Protein AF-A0A3B9J8C2-F1 (afdb_monomer)

Foldseek 3Di:
DDPDPDPPDDPDDDLLALVVDDDPLVVVLVVLVVLLVQLPDPVDDNVVSVVSLVVSVVSVVVSCVPVVVVLVVCVVVVPQDADSNGDGSVRVNVVNVVSVVVSVVSSVVD

Secondary structure (DSSP, 8-state):
-----PPPPPP---TT-GGG---HHHHHHHHHHHHHHHTT-TTS-HHHHHHHHHHHHHHHHHIIIIIIHHHHHHHHTT--PPPTTS--HHHHHHHHHHHHHHHHHHHH--

Radius of gyration: 20.67 Å; Cα contacts (8 Å, |Δi|>4): 77; chains: 1; bounding box: 73×19×46 Å

pLDDT: mean 91.91, std 11.29, range [44.22, 98.44]

Solvent-accessible surface area (backbone atoms only — not comparable to full-atom values): 6428 Å² total; per-residue (Å²): 139,80,82,80,78,72,77,79,78,72,85,82,74,66,88,81,48,27,87,81,42,76,51,66,70,57,51,50,51,56,51,46,50,54,41,45,53,54,34,70,41,80,90,45,58,72,66,57,18,54,48,28,46,51,50,39,52,54,52,51,52,52,43,47,63,54,54,52,42,49,36,50,52,38,48,74,73,64,52,69,68,56,47,75,44,63,41,33,41,65,54,46,54,53,53,46,52,54,55,51,51,53,53,54,49,54,67,71,72,108

Structure (mmCIF, N/CA/C/O backbone):
data_AF-A0A3B9J8C2-F1
#
_entry.id   AF-A0A3B9J8C2-F1
#
loop_
_atom_site.group_PDB
_atom_site.id
_atom_site.type_symbol
_atom_site.label_atom_id
_atom_site.label_alt_id
_atom_site.label_comp_id
_atom_site.label_asym_id
_atom_site.label_entity_id
_atom_site.label_seq_id
_atom_site.pdbx_PDB_ins_code
_atom_site.Cartn_x
_atom_site.Cartn_y
_atom_site.Cartn_z
_atom_site.occupancy
_atom_site.B_iso_or_equiv
_atom_site.auth_seq_id
_atom_site.auth_comp_id
_atom_site.auth_asym_id
_atom_site.auth_atom_id
_atom_site.pdbx_PDB_model_num
ATOM 1 N N . MET A 1 1 ? -59.189 -5.615 -17.747 1.00 44.22 1 MET A N 1
ATOM 2 C CA . MET A 1 1 ? -58.385 -6.043 -16.587 1.00 44.22 1 MET A CA 1
ATOM 3 C C . MET A 1 1 ? -56.944 -5.733 -16.960 1.00 44.22 1 MET A C 1
ATOM 5 O O . MET A 1 1 ? -56.404 -6.418 -17.812 1.00 44.22 1 MET A O 1
ATOM 9 N N . VAL A 1 2 ? -56.416 -4.596 -16.502 1.00 48.34 2 VAL A N 1
ATOM 10 C CA . VAL A 1 2 ? -55.028 -4.184 -16.763 1.00 48.34 2 VAL A CA 1
ATOM 11 C C . VAL A 1 2 ? -54.290 -4.439 -15.461 1.00 48.34 2 VAL A C 1
ATOM 13 O O . VAL A 1 2 ? -54.637 -3.837 -14.447 1.00 48.34 2 VAL A O 1
ATOM 16 N N . GLU A 1 3 ? -53.359 -5.387 -15.463 1.00 56.16 3 GLU A N 1
ATOM 17 C CA . GLU A 1 3 ? -52.473 -5.606 -14.324 1.00 56.16 3 GLU A CA 1
ATOM 18 C C . GLU A 1 3 ? -51.563 -4.387 -14.189 1.00 56.16 3 GLU A C 1
ATOM 20 O O . GLU A 1 3 ? -50.708 -4.116 -15.033 1.00 56.16 3 GLU A O 1
ATOM 25 N N . THR A 1 4 ? -51.791 -3.609 -13.135 1.00 60.66 4 THR A N 1
ATOM 26 C CA . THR A 1 4 ? -50.877 -2.559 -12.702 1.00 60.66 4 THR A CA 1
ATOM 27 C C . THR A 1 4 ? -49.580 -3.226 -12.256 1.00 60.66 4 THR A C 1
ATOM 29 O O . THR A 1 4 ? -49.498 -3.764 -11.153 1.00 60.66 4 THR A O 1
ATOM 32 N N . ILE A 1 5 ? -48.566 -3.199 -13.118 1.00 64.75 5 ILE A N 1
ATOM 33 C CA . ILE A 1 5 ? -47.198 -3.579 -12.768 1.00 64.75 5 ILE A CA 1
ATOM 34 C C . ILE A 1 5 ? -46.693 -2.521 -11.780 1.00 64.75 5 ILE A C 1
ATOM 36 O O . ILE A 1 5 ? -46.407 -1.385 -12.162 1.00 64.75 5 ILE A O 1
ATOM 40 N N . MET A 1 6 ? -46.646 -2.862 -10.492 1.00 64.56 6 MET A N 1
ATOM 41 C CA . MET A 1 6 ? -45.953 -2.042 -9.498 1.00 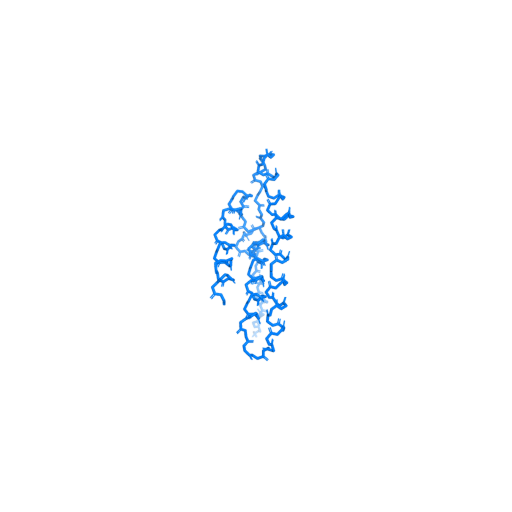64.56 6 MET A CA 1
ATOM 42 C C . MET A 1 6 ? -44.460 -2.048 -9.861 1.00 64.56 6 MET A C 1
ATOM 44 O O . MET A 1 6 ? -43.928 -3.126 -10.131 1.00 64.56 6 MET A O 1
ATOM 48 N N . PRO A 1 7 ? -43.770 -0.894 -9.902 1.00 65.12 7 PRO A N 1
ATOM 49 C CA . PRO A 1 7 ? -42.336 -0.893 -10.155 1.00 65.12 7 PRO A CA 1
ATOM 50 C C . PRO A 1 7 ? -41.654 -1.702 -9.051 1.00 65.12 7 PRO A C 1
ATOM 52 O O . PRO A 1 7 ? -41.922 -1.469 -7.870 1.00 65.12 7 PRO A O 1
ATOM 55 N N . GLU A 1 8 ? -40.803 -2.658 -9.431 1.00 66.62 8 GLU A N 1
ATOM 56 C CA . GLU A 1 8 ? -39.999 -3.409 -8.468 1.00 66.62 8 GLU A CA 1
ATOM 57 C C . GLU A 1 8 ? -39.296 -2.428 -7.523 1.00 66.62 8 GLU A C 1
ATOM 59 O O . GLU A 1 8 ? -38.651 -1.463 -7.954 1.00 66.62 8 GLU A O 1
ATOM 64 N N . SER A 1 9 ? -39.461 -2.640 -6.215 1.00 65.25 9 SER A N 1
ATOM 65 C CA . SER A 1 9 ? -38.770 -1.851 -5.203 1.00 65.25 9 SER A CA 1
ATOM 66 C C . SER A 1 9 ? -37.271 -2.022 -5.413 1.00 65.25 9 SER A C 1
ATOM 68 O O . SER A 1 9 ? -36.763 -3.141 -5.315 1.00 65.25 9 SER A O 1
ATOM 70 N N . LYS A 1 10 ? -36.560 -0.925 -5.704 1.00 68.38 10 LYS A N 1
ATOM 71 C CA . LYS A 1 10 ? -35.096 -0.944 -5.802 1.00 68.38 10 LYS A CA 1
ATOM 72 C C . LYS A 1 10 ? -34.526 -1.621 -4.550 1.00 68.38 10 LYS A C 1
ATOM 74 O O . LYS A 1 10 ? -35.005 -1.304 -3.459 1.00 68.38 10 LYS A O 1
ATOM 79 N N . PRO A 1 11 ? -33.528 -2.511 -4.682 1.00 69.25 11 PRO A N 1
ATOM 80 C CA . PRO A 1 11 ? -32.895 -3.112 -3.520 1.00 69.25 11 PRO A CA 1
ATOM 81 C C . PRO A 1 11 ? -32.425 -1.999 -2.581 1.00 69.25 11 PRO A C 1
ATOM 83 O O . PRO A 1 11 ? -31.684 -1.096 -2.977 1.00 69.25 11 PRO A O 1
ATOM 86 N N . THR A 1 12 ? -32.923 -2.030 -1.349 1.00 81.25 12 THR A N 1
ATOM 87 C CA . THR A 1 12 ? -32.486 -1.134 -0.284 1.00 81.25 12 THR A CA 1
ATOM 88 C C . THR A 1 12 ? -31.178 -1.687 0.257 1.00 81.25 12 THR A C 1
ATOM 90 O O . THR A 1 12 ? -31.180 -2.659 1.010 1.00 81.25 12 THR A O 1
ATOM 93 N N . PHE A 1 13 ? -30.062 -1.110 -0.179 1.00 82.44 13 PHE A N 1
ATOM 94 C CA . PHE A 1 13 ? -28.753 -1.426 0.379 1.00 82.44 13 PHE A CA 1
ATOM 95 C C . PHE A 1 13 ? -28.615 -0.770 1.753 1.00 82.44 13 PHE A C 1
ATOM 97 O O . PHE A 1 13 ? -28.895 0.423 1.896 1.00 82.44 13 PHE A O 1
ATOM 104 N N . ASP A 1 14 ? -28.175 -1.539 2.746 1.00 89.06 14 ASP A N 1
ATOM 105 C CA . ASP A 1 14 ? -27.716 -0.976 4.011 1.00 89.06 14 ASP A CA 1
ATOM 106 C C . ASP A 1 14 ? -26.326 -0.377 3.792 1.00 89.06 14 ASP A C 1
ATOM 108 O O . ASP A 1 14 ? -25.342 -1.103 3.666 1.00 89.06 14 ASP A O 1
ATOM 112 N N . LEU A 1 15 ? -26.246 0.953 3.716 1.00 89.38 15 LEU A N 1
ATOM 113 C CA . LEU A 1 15 ? -24.981 1.664 3.512 1.00 89.38 15 LEU A CA 1
ATO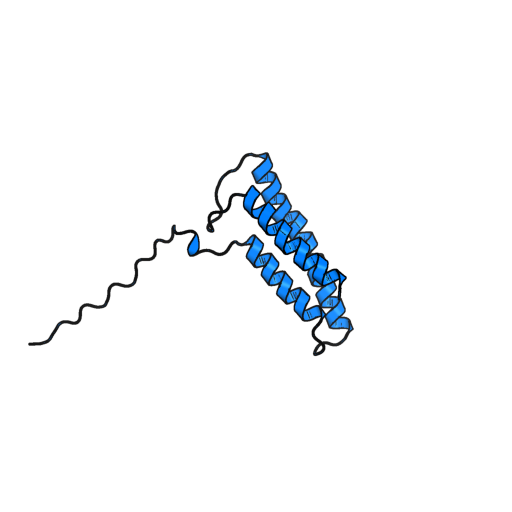M 114 C C . LEU A 1 15 ? -24.012 1.511 4.694 1.00 89.38 15 LEU A C 1
ATOM 116 O O . LEU A 1 15 ? -22.871 1.936 4.584 1.00 89.38 15 LEU A O 1
ATOM 120 N N . GLN A 1 16 ? -24.441 0.906 5.802 1.00 89.44 16 GLN A N 1
ATOM 121 C CA . GLN A 1 16 ? -23.572 0.600 6.932 1.00 89.44 16 GLN A CA 1
ATOM 122 C C . GLN A 1 16 ? -22.916 -0.782 6.819 1.00 89.44 16 GLN A C 1
ATOM 124 O O . GLN A 1 16 ? -22.084 -1.102 7.665 1.00 89.44 16 GLN A O 1
ATOM 129 N N . ASP A 1 17 ? -23.260 -1.599 5.812 1.00 92.56 17 ASP A N 1
ATOM 130 C CA . ASP A 1 17 ? -22.628 -2.904 5.601 1.00 92.56 17 ASP A CA 1
ATOM 131 C C . ASP A 1 17 ? -21.164 -2.718 5.157 1.00 92.56 17 ASP A C 1
ATOM 133 O O . ASP A 1 17 ? -20.916 -2.254 4.034 1.00 92.56 17 ASP A O 1
ATOM 137 N N . PRO A 1 18 ? -20.173 -3.127 5.978 1.00 92.94 18 PRO A N 1
ATOM 138 C CA . PRO A 1 18 ? -18.764 -2.957 5.640 1.00 92.94 18 PRO A CA 1
ATOM 139 C C . PRO A 1 18 ? -18.351 -3.673 4.349 1.00 92.94 18 PRO A C 1
ATOM 141 O O . PRO A 1 18 ? -17.394 -3.274 3.690 1.00 92.94 18 PRO A O 1
ATOM 144 N N . LYS A 1 19 ? -19.100 -4.704 3.929 1.00 92.25 19 LYS A N 1
ATOM 145 C CA . LYS A 1 19 ? -18.839 -5.458 2.692 1.00 92.25 19 LYS A CA 1
ATOM 146 C C . LYS A 1 19 ? -19.047 -4.636 1.423 1.00 92.25 19 LYS A C 1
ATOM 148 O O . LYS A 1 19 ? -18.612 -5.061 0.354 1.00 92.25 19 LYS A O 1
ATOM 153 N N . LEU A 1 20 ? -19.722 -3.490 1.519 1.00 94.12 20 LEU A N 1
ATOM 154 C CA . LEU A 1 20 ? -19.904 -2.572 0.397 1.00 94.12 20 LEU A CA 1
ATOM 155 C C . LEU A 1 20 ? -18.658 -1.721 0.125 1.00 94.12 20 LEU A C 1
ATOM 157 O O . LEU A 1 20 ? -18.587 -1.067 -0.918 1.00 94.12 20 LEU A O 1
ATOM 161 N N . TYR A 1 21 ? -17.680 -1.727 1.033 1.00 95.00 21 TYR A N 1
ATOM 162 C CA . TYR A 1 21 ? -16.515 -0.859 0.972 1.00 95.00 21 TYR A CA 1
ATOM 163 C C . TYR A 1 21 ? -15.225 -1.645 0.769 1.00 95.00 21 TYR A C 1
ATOM 165 O O . TYR A 1 21 ? -15.034 -2.752 1.267 1.00 95.00 21 TYR A O 1
ATOM 173 N N . LEU A 1 22 ? -14.306 -1.028 0.030 1.00 95.44 22 LEU A N 1
ATOM 174 C CA . LEU A 1 22 ? -12.929 -1.486 -0.072 1.00 95.44 22 LEU A CA 1
ATOM 175 C C . LEU A 1 22 ? -12.068 -0.686 0.897 1.00 95.44 22 LEU A C 1
ATOM 177 O O . LEU A 1 22 ? -12.229 0.533 1.015 1.00 95.44 22 LEU A O 1
ATOM 181 N N . ASN A 1 23 ? -11.106 -1.356 1.531 1.00 96.81 23 ASN A N 1
ATOM 182 C CA . ASN A 1 23 ? -10.118 -0.662 2.337 1.00 96.81 23 ASN A CA 1
ATOM 183 C C . ASN A 1 23 ? -9.302 0.295 1.459 1.00 96.81 23 ASN A C 1
ATOM 185 O O . ASN A 1 23 ? -8.689 -0.114 0.468 1.00 96.81 23 ASN A O 1
ATOM 189 N N . ARG A 1 24 ? -9.254 1.568 1.851 1.00 96.38 24 ARG A N 1
ATOM 190 C CA . ARG A 1 24 ? -8.528 2.606 1.115 1.00 96.38 24 ARG A CA 1
ATOM 191 C C . ARG A 1 24 ? -7.035 2.303 1.003 1.00 96.38 24 ARG A C 1
ATOM 193 O O . ARG A 1 24 ? -6.462 2.458 -0.073 1.00 96.38 24 ARG A O 1
ATOM 200 N N . GLU A 1 25 ? -6.408 1.892 2.099 1.00 97.00 25 GLU A N 1
ATOM 201 C CA . GLU A 1 25 ? -4.960 1.688 2.155 1.00 97.00 25 GLU A CA 1
ATOM 202 C C . GLU A 1 25 ? -4.545 0.438 1.375 1.00 97.00 25 GLU A C 1
ATOM 204 O O . GLU A 1 25 ? -3.569 0.476 0.627 1.00 97.00 25 GLU A O 1
ATOM 209 N N . LEU A 1 26 ? -5.331 -0.642 1.447 1.00 97.94 26 LEU A N 1
ATOM 210 C CA . LEU A 1 26 ? -5.106 -1.821 0.601 1.00 97.94 26 LEU A CA 1
ATOM 211 C C . LEU A 1 26 ? -5.350 -1.504 -0.882 1.00 97.94 26 LEU A C 1
ATOM 213 O O . LEU A 1 26 ? -4.591 -1.950 -1.737 1.00 97.94 26 LEU A O 1
ATOM 217 N N . GLY A 1 27 ? -6.353 -0.677 -1.193 1.00 97.88 27 GLY A N 1
ATOM 218 C CA . GLY A 1 27 ? -6.593 -0.194 -2.554 1.00 97.88 27 GLY A CA 1
ATOM 219 C C . GLY A 1 27 ? -5.417 0.608 -3.123 1.00 97.88 27 GLY A C 1
ATOM 220 O O . GLY A 1 27 ? -5.089 0.459 -4.299 1.00 97.88 27 GLY A O 1
ATOM 221 N N . LEU A 1 28 ? -4.736 1.409 -2.295 1.00 97.94 28 LEU A N 1
ATOM 222 C CA . LEU A 1 28 ? -3.509 2.105 -2.696 1.00 97.94 28 LEU A CA 1
ATOM 223 C C . LEU A 1 28 ? -2.363 1.130 -2.991 1.00 97.94 28 LEU A C 1
ATOM 225 O O . LEU A 1 28 ? -1.645 1.328 -3.967 1.00 97.94 28 LEU A O 1
ATOM 229 N N . LEU A 1 29 ? -2.211 0.055 -2.213 1.00 98.38 29 LEU A N 1
ATOM 230 C CA . LEU A 1 29 ? -1.213 -0.980 -2.510 1.00 98.38 29 LEU A CA 1
ATOM 231 C C . LEU A 1 29 ? -1.518 -1.719 -3.820 1.00 98.38 29 LEU A C 1
ATOM 233 O O . LEU A 1 29 ? -0.608 -1.973 -4.604 1.00 98.38 29 LEU A O 1
ATOM 237 N N . GLU A 1 30 ? -2.785 -2.004 -4.115 1.00 98.12 30 GLU A N 1
ATOM 238 C CA . GLU A 1 30 ? -3.168 -2.607 -5.399 1.00 98.12 30 GLU A CA 1
ATOM 239 C C . GLU A 1 30 ? -2.989 -1.647 -6.583 1.00 98.12 30 GLU A C 1
ATOM 241 O O . GLU A 1 30 ? -2.651 -2.071 -7.688 1.00 98.12 30 GLU A O 1
ATOM 246 N N . P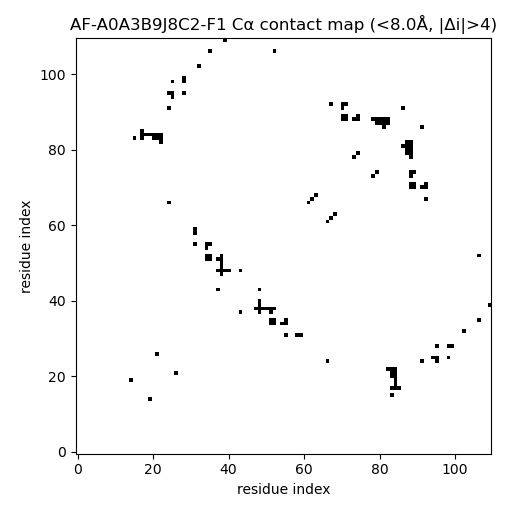HE A 1 31 ? -3.130 -0.338 -6.368 1.00 98.06 31 PHE A N 1
ATOM 247 C CA . PHE A 1 31 ? -2.693 0.647 -7.356 1.00 98.06 31 PHE A CA 1
ATOM 248 C C . PHE A 1 31 ? -1.174 0.571 -7.578 1.00 98.06 31 PHE A C 1
ATOM 250 O O . PHE A 1 31 ? -0.727 0.508 -8.723 1.00 98.06 31 PHE A O 1
ATOM 257 N N . GLN A 1 32 ? -0.384 0.499 -6.504 1.00 98.25 32 GLN A N 1
ATOM 258 C CA . GLN A 1 32 ? 1.071 0.360 -6.599 1.00 98.25 32 GLN A CA 1
ATOM 259 C C . GLN A 1 32 ? 1.503 -0.936 -7.294 1.00 98.25 32 GLN A C 1
ATOM 261 O O . GLN A 1 32 ? 2.493 -0.914 -8.022 1.00 98.25 32 GLN A O 1
ATOM 266 N N . ARG A 1 33 ? 0.744 -2.031 -7.153 1.00 98.00 33 ARG A N 1
ATOM 267 C CA . ARG A 1 33 ? 0.952 -3.262 -7.931 1.00 98.00 33 ARG A CA 1
ATOM 268 C C . ARG A 1 33 ? 0.930 -2.988 -9.430 1.00 98.00 33 ARG A C 1
ATOM 270 O O . ARG A 1 33 ? 1.854 -3.374 -10.129 1.00 98.00 33 ARG A O 1
ATOM 277 N N . ARG A 1 34 ? -0.070 -2.244 -9.907 1.00 98.06 34 ARG A N 1
ATOM 278 C CA . ARG A 1 34 ? -0.180 -1.896 -11.331 1.00 98.06 34 ARG A CA 1
ATOM 279 C C . ARG A 1 34 ? 0.975 -1.017 -11.797 1.00 98.06 34 ARG A C 1
ATOM 281 O O . ARG A 1 34 ? 1.484 -1.225 -12.885 1.00 98.06 34 ARG A O 1
ATOM 288 N N . VAL A 1 35 ? 1.415 -0.061 -10.974 1.00 97.94 35 VAL A N 1
ATOM 289 C CA . VAL A 1 35 ? 2.600 0.762 -11.285 1.00 97.94 35 VAL A CA 1
ATOM 290 C C . VAL A 1 35 ? 3.855 -0.107 -11.405 1.00 97.94 35 VAL A C 1
ATOM 292 O O . VAL A 1 35 ? 4.672 0.119 -12.295 1.00 97.94 35 VAL A O 1
ATOM 295 N N . LEU A 1 36 ? 4.003 -1.107 -10.531 1.00 97.69 36 LEU A N 1
ATOM 296 C CA . LEU A 1 36 ? 5.109 -2.056 -10.592 1.00 97.69 36 LEU A CA 1
ATOM 297 C C . LEU A 1 36 ? 5.026 -2.944 -11.843 1.00 97.69 36 LEU A C 1
ATOM 299 O O . LEU A 1 36 ? 6.049 -3.162 -12.487 1.00 97.69 36 LEU A O 1
ATOM 303 N N . ASP A 1 37 ? 3.834 -3.393 -12.237 1.00 97.44 37 ASP A N 1
ATOM 304 C CA . ASP A 1 37 ? 3.633 -4.204 -13.447 1.00 97.44 37 ASP A CA 1
ATOM 305 C C . ASP A 1 37 ? 4.087 -3.462 -14.723 1.00 97.44 37 ASP A C 1
ATOM 307 O O . ASP A 1 37 ? 4.686 -4.062 -15.617 1.00 97.44 37 ASP A O 1
ATOM 311 N N . GLU A 1 38 ? 3.912 -2.137 -14.795 1.00 97.75 38 GLU A N 1
ATOM 312 C CA . GLU A 1 38 ? 4.423 -1.331 -15.919 1.00 97.75 38 GLU A CA 1
ATOM 313 C C . GLU A 1 38 ? 5.963 -1.318 -15.996 1.00 97.75 38 GLU A C 1
ATOM 315 O O . GLU A 1 38 ? 6.539 -1.101 -17.064 1.00 97.75 38 GLU A O 1
ATOM 320 N N . SER A 1 39 ? 6.667 -1.595 -14.893 1.00 96.88 39 SER A N 1
ATOM 321 C CA . SER A 1 39 ? 8.135 -1.658 -14.887 1.00 96.88 39 SER A CA 1
ATOM 322 C C . SER A 1 39 ? 8.705 -2.923 -15.543 1.00 96.88 39 SER A C 1
ATOM 324 O O . SER A 1 39 ? 9.879 -2.938 -15.914 1.00 96.88 39 SER A O 1
ATOM 326 N N . VAL A 1 40 ? 7.893 -3.961 -15.768 1.00 95.44 40 VAL A N 1
ATOM 327 C CA . VAL A 1 40 ? 8.322 -5.203 -16.445 1.00 95.44 40 VAL A CA 1
ATOM 328 C C . VAL A 1 40 ? 7.790 -5.345 -17.863 1.00 95.44 40 VAL A C 1
ATOM 330 O O . VAL A 1 40 ? 8.217 -6.234 -18.602 1.00 95.44 40 VAL A O 1
ATOM 333 N N . ASP A 1 41 ? 6.884 -4.467 -18.278 1.00 96.81 41 ASP A N 1
ATOM 334 C CA . ASP A 1 41 ? 6.248 -4.565 -19.581 1.00 96.81 41 ASP A CA 1
ATOM 335 C C . ASP A 1 41 ? 7.216 -4.214 -20.722 1.00 96.81 41 ASP A C 1
ATOM 337 O O . ASP A 1 41 ? 7.667 -3.078 -20.888 1.00 96.81 41 ASP A O 1
ATOM 341 N N . LEU A 1 42 ? 7.516 -5.215 -21.555 1.00 96.62 42 LEU A N 1
ATOM 342 C CA . LEU A 1 42 ? 8.448 -5.110 -22.679 1.00 96.62 42 LEU A CA 1
ATOM 343 C C . LEU A 1 42 ? 7.960 -4.195 -23.813 1.00 96.62 42 LEU A C 1
ATOM 345 O O . LEU A 1 42 ? 8.746 -3.876 -24.705 1.00 96.62 42 LEU A O 1
ATOM 349 N N . ARG A 1 43 ? 6.694 -3.754 -23.792 1.00 97.62 43 ARG A N 1
ATOM 350 C CA . ARG A 1 43 ? 6.186 -2.710 -24.697 1.00 97.62 43 ARG A CA 1
ATOM 351 C C . ARG A 1 43 ? 6.844 -1.355 -24.419 1.00 97.62 43 ARG A C 1
ATOM 353 O O . ARG A 1 43 ? 6.903 -0.520 -25.322 1.00 97.62 43 ARG A O 1
ATOM 360 N N . TRP A 1 44 ? 7.367 -1.146 -23.208 1.00 97.62 44 TRP A N 1
ATOM 361 C CA . TRP A 1 44 ? 8.053 0.080 -22.822 1.00 97.62 44 TRP A CA 1
ATOM 362 C C . TRP A 1 44 ? 9.567 0.019 -23.074 1.00 97.62 44 TRP A C 1
ATOM 364 O O . TRP A 1 44 ? 10.231 -0.976 -22.746 1.00 97.62 44 TRP A O 1
ATOM 374 N N . PRO A 1 45 ? 10.172 1.114 -23.581 1.00 98.12 45 PRO A N 1
ATOM 375 C CA . PRO A 1 45 ? 11.622 1.260 -23.607 1.00 98.12 45 PRO A CA 1
ATOM 376 C C . PRO A 1 45 ? 12.232 1.058 -22.216 1.00 98.12 45 PRO A C 1
ATOM 378 O O . PRO A 1 45 ? 11.617 1.378 -21.200 1.00 98.12 45 PRO A O 1
ATOM 381 N N . LEU A 1 46 ? 13.474 0.567 -22.165 1.00 97.38 46 LEU A N 1
ATOM 382 C CA . LEU A 1 46 ? 14.145 0.225 -20.904 1.00 97.38 46 LEU A CA 1
ATOM 383 C C . LEU A 1 46 ? 14.133 1.374 -19.881 1.00 97.38 46 LEU A C 1
ATOM 385 O O . LEU A 1 46 ? 13.911 1.139 -18.699 1.00 97.38 46 LEU A O 1
ATOM 389 N N . LEU A 1 47 ? 14.330 2.617 -20.326 1.00 98.06 47 LEU A N 1
ATOM 390 C CA . LEU A 1 47 ? 14.361 3.761 -19.417 1.00 98.06 47 LEU A CA 1
ATOM 391 C C . LEU A 1 47 ? 12.984 4.091 -18.815 1.00 98.06 47 LEU A C 1
ATOM 393 O O . LEU A 1 47 ? 12.916 4.485 -17.654 1.00 98.06 47 LEU A O 1
ATOM 397 N N . GLU A 1 48 ? 11.892 3.885 -19.557 1.00 98.25 48 GLU A N 1
ATOM 398 C CA . GLU A 1 48 ? 10.535 4.083 -19.024 1.00 98.25 48 GLU A CA 1
ATOM 399 C C . GLU A 1 48 ? 10.206 3.031 -17.959 1.00 98.25 48 GLU A C 1
ATOM 401 O O . GLU A 1 48 ? 9.633 3.355 -16.923 1.00 98.25 48 GLU A O 1
ATOM 406 N N . ARG A 1 49 ? 10.675 1.793 -18.141 1.00 97.94 49 ARG A N 1
ATOM 407 C CA . ARG A 1 49 ? 10.570 0.740 -17.121 1.00 97.94 49 ARG A CA 1
ATOM 408 C C . ARG A 1 49 ? 11.304 1.097 -15.826 1.00 97.94 49 ARG A C 1
ATOM 410 O O . ARG A 1 49 ? 10.733 0.999 -14.742 1.00 97.94 49 ARG A O 1
AT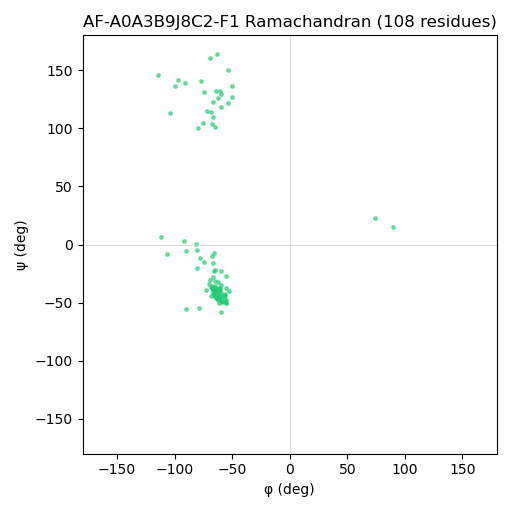OM 417 N N . VAL A 1 50 ? 12.536 1.604 -15.936 1.00 97.25 50 VAL A N 1
ATOM 418 C CA . VAL A 1 50 ? 13.305 2.107 -14.779 1.00 97.25 50 VAL A CA 1
ATOM 419 C C . VAL A 1 50 ? 12.589 3.281 -14.104 1.00 97.25 50 VAL A C 1
ATOM 421 O O . VAL A 1 50 ? 12.573 3.387 -12.877 1.00 97.25 50 VAL A O 1
ATOM 424 N N . LYS A 1 51 ? 11.955 4.158 -14.886 1.00 98.19 51 LYS A N 1
ATOM 425 C CA . LYS A 1 51 ? 11.163 5.269 -14.357 1.00 98.19 51 LYS A CA 1
ATOM 426 C C . LYS A 1 51 ? 9.939 4.777 -13.582 1.00 98.19 51 LYS A C 1
ATOM 428 O O . LYS A 1 51 ? 9.706 5.285 -12.490 1.00 98.19 51 LYS A O 1
ATOM 433 N N . PHE A 1 52 ? 9.205 3.780 -14.080 1.00 98.19 52 PHE A N 1
ATOM 434 C CA . PHE A 1 52 ? 8.106 3.157 -13.333 1.00 98.19 52 PHE A CA 1
ATOM 435 C C . PHE A 1 52 ? 8.577 2.545 -12.013 1.00 98.19 52 PHE A C 1
ATOM 437 O O . PHE A 1 52 ? 7.941 2.773 -10.987 1.00 98.19 52 PHE A O 1
ATOM 444 N N . LEU A 1 53 ? 9.729 1.866 -12.005 1.00 97.00 53 LEU A N 1
ATOM 445 C CA . LEU A 1 53 ? 10.317 1.334 -10.772 1.00 97.00 53 LEU A CA 1
ATOM 446 C C . LEU A 1 53 ? 10.661 2.449 -9.763 1.00 97.00 53 LEU A C 1
ATOM 448 O O . LEU A 1 53 ? 10.383 2.319 -8.571 1.00 97.00 53 LEU A O 1
ATOM 452 N N . SER A 1 54 ? 11.199 3.577 -10.237 1.00 97.88 54 SER A N 1
ATOM 453 C CA . SER A 1 54 ? 11.487 4.754 -9.401 1.00 97.88 54 SER A CA 1
ATOM 454 C C . SER A 1 54 ? 10.218 5.409 -8.833 1.00 97.88 54 SER A C 1
ATOM 456 O O . SER A 1 54 ? 10.166 5.760 -7.650 1.00 97.88 54 SER A O 1
ATOM 458 N N . ILE A 1 55 ? 9.166 5.526 -9.653 1.00 98.31 55 ILE A N 1
ATOM 459 C CA . ILE A 1 55 ? 7.848 6.022 -9.227 1.00 98.31 55 ILE A CA 1
ATOM 460 C C . ILE A 1 55 ? 7.257 5.092 -8.165 1.00 98.31 55 ILE A C 1
ATOM 462 O O . ILE A 1 55 ? 6.788 5.565 -7.132 1.00 98.31 55 ILE A O 1
ATOM 466 N N . PHE A 1 56 ? 7.311 3.776 -8.386 1.00 98.25 56 PHE A N 1
ATOM 467 C CA . PHE A 1 56 ? 6.865 2.790 -7.408 1.00 98.25 56 PHE A CA 1
ATOM 468 C C . PHE A 1 56 ? 7.575 2.980 -6.062 1.00 98.25 56 PHE A C 1
ATOM 470 O O . PHE A 1 56 ? 6.894 3.104 -5.045 1.00 98.25 56 PHE A O 1
ATOM 477 N N . GLY A 1 57 ? 8.911 3.071 -6.056 1.00 97.75 57 GLY A N 1
ATOM 478 C CA . GLY A 1 57 ? 9.696 3.278 -4.835 1.00 97.75 57 GLY A CA 1
ATOM 479 C C . GLY A 1 57 ? 9.318 4.562 -4.094 1.00 97.75 57 GLY A C 1
ATOM 480 O O . GLY A 1 57 ? 8.993 4.518 -2.910 1.00 97.75 57 GLY A O 1
ATOM 481 N N . SER A 1 58 ? 9.255 5.686 -4.813 1.00 98.25 58 SER A N 1
ATOM 482 C CA . SER A 1 58 ? 8.917 6.993 -4.227 1.00 98.25 58 SER A CA 1
ATOM 483 C C . SER A 1 58 ? 7.506 7.013 -3.624 1.00 98.25 58 SER A C 1
ATOM 485 O O . SER A 1 58 ? 7.298 7.514 -2.520 1.00 98.25 58 SER A O 1
ATOM 487 N N . ASN A 1 59 ? 6.533 6.415 -4.315 1.00 98.12 59 ASN A N 1
ATOM 488 C CA . ASN A 1 59 ? 5.163 6.305 -3.818 1.00 98.12 59 ASN A CA 1
ATOM 489 C C . ASN A 1 59 ? 5.067 5.385 -2.590 1.00 98.12 59 ASN A C 1
ATOM 491 O O . ASN A 1 59 ? 4.284 5.662 -1.681 1.00 98.12 59 ASN A O 1
ATOM 495 N N . MET A 1 60 ? 5.834 4.289 -2.552 1.00 98.19 60 MET A N 1
ATOM 496 C CA . MET A 1 60 ? 5.877 3.398 -1.388 1.00 98.19 60 MET A CA 1
ATOM 497 C C . MET A 1 60 ? 6.459 4.117 -0.165 1.00 98.19 60 MET A C 1
ATOM 499 O O . MET A 1 60 ? 5.895 3.996 0.924 1.00 98.19 60 MET A O 1
ATOM 503 N N . ASP A 1 61 ? 7.517 4.912 -0.336 1.00 98.31 61 ASP A N 1
ATOM 504 C CA . ASP A 1 61 ? 8.090 5.724 0.744 1.00 98.31 61 ASP A CA 1
ATOM 505 C C . ASP A 1 61 ? 7.064 6.721 1.302 1.00 98.31 61 ASP A C 1
ATOM 507 O O . ASP A 1 61 ? 6.845 6.780 2.517 1.00 98.31 61 ASP A O 1
ATOM 511 N N . GLU A 1 62 ? 6.370 7.462 0.431 1.00 98.19 62 GLU A N 1
ATOM 512 C CA . GLU A 1 62 ? 5.301 8.379 0.847 1.00 98.19 62 GLU A CA 1
ATOM 513 C C . GLU A 1 62 ? 4.164 7.637 1.563 1.00 98.19 62 GLU A C 1
ATOM 515 O O . GLU A 1 62 ? 3.701 8.070 2.623 1.00 98.19 62 GLU A O 1
ATOM 520 N N . PHE A 1 63 ? 3.739 6.489 1.029 1.00 98.31 63 PHE A N 1
ATOM 521 C CA . PHE A 1 63 ? 2.706 5.660 1.640 1.00 98.31 63 PHE A CA 1
ATOM 522 C C . PHE A 1 63 ? 3.086 5.253 3.071 1.00 98.31 63 PHE A C 1
ATOM 524 O O . PHE A 1 63 ? 2.272 5.391 3.988 1.00 98.31 63 PHE A O 1
ATOM 531 N N . PHE A 1 64 ? 4.324 4.815 3.306 1.00 98.25 64 PHE A N 1
ATOM 532 C CA . PHE A 1 64 ? 4.773 4.456 4.651 1.00 98.25 64 PHE A CA 1
ATOM 533 C C . PHE A 1 64 ? 4.879 5.664 5.583 1.00 98.25 64 PHE A C 1
ATOM 535 O O . PHE A 1 64 ? 4.415 5.588 6.725 1.00 98.25 64 PHE A O 1
ATOM 542 N N . MET A 1 65 ? 5.449 6.775 5.113 1.00 97.88 65 MET A N 1
ATOM 543 C CA . MET A 1 65 ? 5.605 7.984 5.926 1.00 97.88 65 MET A CA 1
ATOM 544 C C . MET A 1 65 ? 4.255 8.568 6.346 1.00 97.88 65 MET A C 1
ATOM 546 O O . MET A 1 65 ? 4.062 8.903 7.513 1.00 97.88 65 MET A O 1
ATOM 550 N N . VAL A 1 66 ? 3.310 8.666 5.410 1.00 96.88 66 VAL A N 1
ATOM 551 C CA . VAL A 1 66 ? 2.032 9.346 5.637 1.00 96.88 66 VAL A CA 1
ATOM 552 C C . VAL A 1 66 ? 0.971 8.381 6.160 1.00 96.88 66 VAL A C 1
ATOM 554 O O . VAL A 1 66 ? 0.375 8.625 7.209 1.00 96.88 66 VAL A O 1
ATOM 557 N N . ARG A 1 67 ? 0.709 7.276 5.451 1.00 96.81 67 ARG A N 1
ATOM 558 C CA . ARG A 1 67 ? -0.434 6.393 5.748 1.00 96.81 67 ARG A CA 1
ATOM 559 C C . ARG A 1 67 ? -0.149 5.480 6.924 1.00 96.81 67 ARG A C 1
ATOM 561 O O . ARG A 1 67 ? -0.883 5.499 7.910 1.00 96.81 67 ARG A O 1
ATOM 568 N N . VAL A 1 68 ? 0.949 4.730 6.863 1.00 97.62 68 VAL A N 1
ATOM 569 C CA . VAL A 1 68 ? 1.327 3.832 7.965 1.00 97.62 68 VAL A CA 1
ATOM 570 C C . VAL A 1 68 ? 1.721 4.632 9.208 1.00 97.62 68 VAL A C 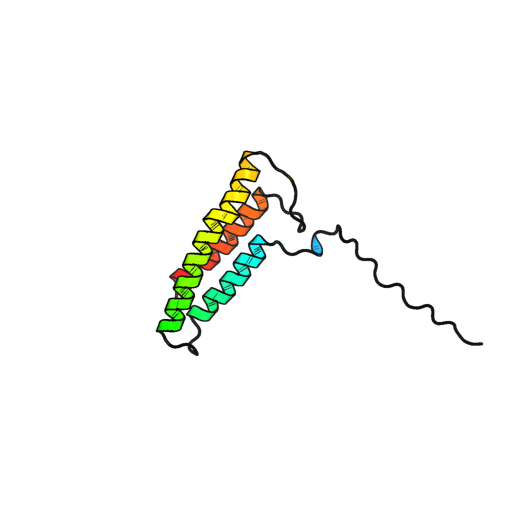1
ATOM 572 O O . VAL A 1 68 ? 1.387 4.222 10.319 1.00 97.62 68 VAL A O 1
ATOM 575 N N . GLY A 1 69 ? 2.361 5.794 9.035 1.00 97.56 69 GLY A N 1
ATOM 576 C CA . GLY A 1 69 ? 2.593 6.755 10.116 1.00 97.56 69 GLY A CA 1
ATOM 577 C C . GLY A 1 69 ? 1.297 7.166 10.825 1.00 97.56 69 GLY A C 1
ATOM 578 O O . GLY A 1 69 ? 1.204 7.040 12.045 1.00 97.56 69 GLY A O 1
ATOM 579 N N . GLY A 1 70 ? 0.269 7.563 10.066 1.00 96.56 70 GLY A N 1
ATOM 580 C CA . GLY A 1 70 ? -1.054 7.908 10.597 1.00 96.56 70 GLY A CA 1
ATOM 581 C C . GLY A 1 70 ? -1.719 6.773 11.379 1.00 96.56 70 GLY A C 1
ATOM 582 O O . GLY A 1 70 ? -2.145 6.977 12.515 1.00 96.56 70 GLY A O 1
ATOM 583 N N . LEU A 1 71 ? -1.739 5.560 10.819 1.00 96.50 71 LEU A N 1
ATOM 584 C CA . LEU A 1 71 ? -2.304 4.386 11.497 1.00 96.50 71 LEU A CA 1
ATOM 585 C C . LEU A 1 71 ? -1.554 4.054 12.794 1.00 96.50 71 LEU A C 1
ATOM 587 O O . LEU A 1 71 ? -2.170 3.707 13.797 1.00 96.50 71 LEU A O 1
ATOM 591 N N . LYS A 1 72 ? -0.224 4.192 12.815 1.00 96.81 72 LYS A N 1
ATOM 592 C CA . LYS A 1 72 ? 0.567 3.972 14.035 1.00 96.81 72 LYS A CA 1
ATOM 593 C C . LYS A 1 72 ? 0.268 4.996 15.127 1.00 96.81 72 LYS A C 1
ATOM 595 O O . LYS A 1 72 ? 0.255 4.613 16.293 1.00 96.81 72 LYS A O 1
ATOM 600 N N . MET A 1 73 ? 0.020 6.256 14.768 1.00 96.44 73 MET A N 1
ATOM 601 C CA . MET A 1 73 ? -0.406 7.274 15.736 1.00 96.44 7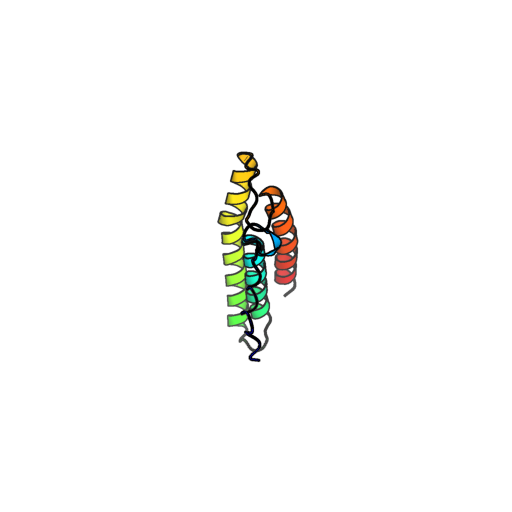3 MET A CA 1
ATOM 602 C C . MET A 1 73 ? -1.774 6.928 16.330 1.00 96.44 73 MET A C 1
ATOM 604 O O . MET A 1 73 ? -1.902 6.895 17.547 1.00 96.44 73 MET A O 1
ATOM 608 N N . GLN A 1 74 ? -2.745 6.542 15.496 1.00 95.12 74 GLN A N 1
ATOM 609 C CA . GLN A 1 74 ? -4.062 6.083 15.960 1.00 95.12 74 GLN A CA 1
ATOM 610 C C . GLN A 1 74 ? -3.958 4.900 16.932 1.00 95.12 74 GLN A C 1
ATOM 612 O O . GLN A 1 74 ? -4.593 4.900 17.984 1.00 95.12 74 GLN A O 1
ATOM 617 N N . ILE A 1 75 ? -3.113 3.910 16.619 1.00 95.19 75 ILE A N 1
ATOM 618 C CA . ILE A 1 75 ? -2.856 2.770 17.512 1.00 95.19 75 ILE A CA 1
ATOM 619 C C . ILE A 1 75 ? -2.256 3.243 18.843 1.00 95.19 75 ILE A C 1
ATOM 621 O O . ILE A 1 75 ? -2.677 2.776 19.899 1.00 95.19 75 ILE A O 1
ATOM 625 N N . ALA A 1 76 ? -1.282 4.157 18.807 1.00 94.88 76 ALA A N 1
ATOM 626 C CA . ALA A 1 76 ? -0.639 4.683 20.011 1.00 94.88 76 ALA A CA 1
ATOM 627 C C . ALA A 1 76 ? -1.608 5.483 20.901 1.00 94.88 76 ALA A C 1
ATOM 629 O O . ALA A 1 76 ? -1.479 5.455 22.122 1.00 94.88 76 ALA A O 1
ATOM 630 N N . GLU A 1 77 ? -2.591 6.149 20.297 1.00 95.00 77 GLU A N 1
ATOM 631 C CA . GLU A 1 77 ? -3.670 6.870 20.982 1.00 95.00 77 GLU A CA 1
ATOM 632 C C . GLU A 1 77 ? -4.811 5.948 21.452 1.00 95.00 77 GLU A C 1
ATOM 634 O O . GLU A 1 77 ? -5.727 6.399 22.138 1.00 95.00 77 GLU A O 1
ATOM 639 N N . GLY A 1 78 ? -4.761 4.653 21.122 1.00 90.00 78 GLY A N 1
ATOM 640 C CA . GLY A 1 78 ? -5.786 3.680 21.500 1.00 90.00 78 GLY A CA 1
ATOM 641 C C . GLY A 1 78 ? -7.085 3.801 20.698 1.00 90.00 78 GLY A C 1
ATOM 642 O O . GLY A 1 78 ? -8.131 3.359 21.170 1.00 90.00 78 GLY A O 1
ATOM 643 N N . VAL A 1 79 ? -7.039 4.389 19.499 1.00 85.50 79 VAL A N 1
ATOM 644 C CA . VAL A 1 79 ? -8.193 4.472 18.596 1.00 85.50 79 VAL A CA 1
ATOM 645 C C . VAL A 1 79 ? -8.562 3.068 18.120 1.00 85.50 79 VAL A C 1
ATOM 647 O O . VAL A 1 79 ? -7.750 2.359 17.522 1.00 85.50 79 VAL A O 1
ATOM 650 N N . VAL A 1 80 ? -9.811 2.682 18.370 1.00 80.19 80 VAL A N 1
ATOM 651 C CA . VAL A 1 80 ? -10.391 1.393 17.952 1.00 80.19 80 VAL A CA 1
ATOM 652 C C . VAL A 1 80 ? -11.470 1.554 16.883 1.00 80.19 80 VAL A C 1
ATOM 654 O O . VAL A 1 80 ? -12.123 0.576 16.527 1.00 80.19 80 VAL A O 1
ATOM 657 N N . ASP A 1 81 ? -11.657 2.772 16.370 1.00 83.75 81 ASP A N 1
ATOM 658 C CA . ASP A 1 81 ? -12.642 3.051 15.331 1.00 83.75 81 ASP A CA 1
ATOM 659 C C . ASP A 1 81 ? -12.333 2.247 14.067 1.00 83.75 81 ASP A C 1
ATOM 661 O O . ASP A 1 81 ? -11.199 2.207 13.579 1.00 83.75 81 ASP A O 1
ATOM 665 N N . PHE A 1 82 ? -13.368 1.604 13.536 1.00 84.62 82 PHE A N 1
ATOM 666 C CA . PHE A 1 82 ? -13.271 0.825 12.314 1.00 84.62 82 PHE A CA 1
ATOM 667 C C . PHE A 1 82 ? -13.255 1.747 11.095 1.00 84.62 82 PHE A C 1
ATOM 669 O O . PHE A 1 82 ? -14.011 2.718 11.010 1.00 84.62 82 PHE A O 1
ATOM 676 N N . SER A 1 83 ? -12.429 1.412 10.107 1.00 89.94 83 SER A N 1
ATOM 677 C CA . SER A 1 83 ? -12.593 1.949 8.758 1.00 89.94 83 SER A CA 1
ATOM 678 C C . SER A 1 83 ? -13.934 1.493 8.153 1.00 89.94 83 SER A C 1
ATOM 680 O O . SER A 1 83 ? -14.542 0.549 8.662 1.00 89.94 83 SER A O 1
ATOM 682 N N . PRO A 1 84 ? -14.424 2.119 7.064 1.00 92.50 84 PRO A N 1
ATOM 683 C CA . PRO A 1 84 ? -15.705 1.748 6.449 1.00 92.50 84 PRO A CA 1
ATOM 684 C C . PRO A 1 84 ? -15.823 0.271 6.046 1.00 92.50 84 PRO A C 1
ATOM 686 O O . PRO A 1 84 ? -16.918 -0.271 6.032 1.00 92.50 84 PRO A O 1
ATOM 689 N N . ASP A 1 85 ? -14.702 -0.388 5.747 1.00 93.06 85 ASP A N 1
ATOM 690 C CA . ASP A 1 85 ? -14.596 -1.825 5.455 1.00 93.06 85 ASP A CA 1
ATOM 691 C C . ASP A 1 85 ? -14.542 -2.720 6.710 1.00 93.06 85 ASP A C 1
ATOM 693 O O . ASP A 1 85 ? -14.485 -3.943 6.601 1.00 93.06 85 ASP A O 1
ATOM 697 N N . GLY A 1 86 ? -14.603 -2.131 7.906 1.00 93.94 86 GLY A N 1
ATOM 698 C CA . GLY A 1 86 ? -14.736 -2.848 9.173 1.00 93.94 86 GLY A CA 1
ATOM 699 C C . GLY A 1 86 ? -13.418 -3.240 9.839 1.00 93.94 86 GLY A C 1
ATOM 700 O O . GLY A 1 86 ? -13.443 -4.071 10.741 1.00 93.94 86 GLY A O 1
ATOM 701 N N . LEU A 1 87 ? -12.278 -2.674 9.426 1.00 95.50 87 LEU A N 1
ATOM 702 C CA . LEU A 1 87 ? -10.969 -2.990 10.007 1.00 95.50 87 LEU A CA 1
ATOM 703 C C . LEU A 1 87 ? -10.519 -1.946 11.030 1.00 95.50 87 LEU A C 1
ATOM 705 O O . LEU A 1 87 ? -10.570 -0.739 10.787 1.00 95.50 87 LEU A O 1
ATOM 709 N N . THR A 1 88 ? -9.979 -2.412 12.152 1.00 96.00 88 THR A N 1
ATOM 710 C CA . THR A 1 88 ? -9.272 -1.551 13.111 1.00 96.00 88 THR A CA 1
ATOM 711 C C . THR A 1 88 ? -7.938 -1.057 12.535 1.00 96.00 88 THR A C 1
ATOM 713 O O . THR A 1 88 ? -7.370 -1.696 11.640 1.00 96.00 88 THR A O 1
ATOM 716 N N . PRO A 1 89 ? -7.347 0.028 13.071 1.00 96.25 89 PRO A N 1
ATOM 717 C CA . PRO A 1 89 ? -6.029 0.489 12.634 1.00 96.25 89 PRO A CA 1
ATOM 718 C C . PRO A 1 89 ? -4.938 -0.592 12.732 1.00 96.25 89 PRO A C 1
ATOM 720 O O . PRO A 1 89 ? -4.087 -0.708 11.849 1.00 96.25 89 PRO A O 1
ATOM 723 N N . ALA A 1 90 ? -4.979 -1.432 13.772 1.00 95.75 90 ALA A N 1
ATOM 724 C CA . ALA A 1 90 ? -4.033 -2.532 13.953 1.00 95.75 90 ALA A CA 1
ATOM 725 C C . ALA A 1 90 ? -4.182 -3.620 12.875 1.00 95.75 90 ALA A C 1
ATOM 727 O O . ALA A 1 90 ? -3.180 -4.089 12.326 1.00 95.75 90 ALA A O 1
ATOM 728 N N . GLU A 1 91 ? -5.418 -3.989 12.532 1.00 96.69 91 GLU A N 1
ATOM 729 C CA . GLU A 1 91 ? -5.699 -4.951 11.459 1.00 96.69 91 GLU A CA 1
ATOM 730 C C . GLU A 1 91 ? -5.299 -4.398 10.091 1.00 96.69 91 GLU A C 1
ATOM 732 O O . GLU A 1 91 ? -4.696 -5.120 9.294 1.00 96.69 91 GLU A O 1
ATOM 737 N N . GLN A 1 92 ? -5.535 -3.106 9.841 1.00 97.56 92 GLN A N 1
ATOM 738 C CA . GLN A 1 92 ? -5.073 -2.440 8.624 1.00 97.56 92 GLN A CA 1
ATOM 739 C C . GLN A 1 92 ? -3.548 -2.495 8.503 1.00 97.56 92 GLN A C 1
ATOM 741 O O . GLN A 1 92 ? -3.037 -2.897 7.461 1.00 97.56 92 GLN A O 1
ATOM 746 N N . VAL A 1 93 ? -2.797 -2.181 9.567 1.00 97.69 93 VAL A N 1
ATOM 747 C CA . VAL A 1 93 ? -1.324 -2.281 9.556 1.00 97.69 93 VAL A CA 1
ATOM 748 C C . VAL A 1 93 ? -0.854 -3.717 9.300 1.00 97.69 93 VAL A C 1
ATOM 750 O O . VAL A 1 93 ? 0.108 -3.923 8.555 1.00 97.69 93 VAL A O 1
ATOM 753 N N . ALA A 1 94 ? -1.523 -4.719 9.874 1.00 97.94 94 ALA A N 1
ATOM 754 C CA . ALA A 1 94 ? -1.198 -6.124 9.634 1.00 97.94 94 ALA A CA 1
ATOM 755 C C . ALA A 1 94 ? -1.452 -6.535 8.170 1.00 97.94 94 ALA A C 1
ATOM 757 O O . ALA A 1 94 ? -0.590 -7.166 7.549 1.00 97.94 94 ALA A O 1
ATOM 758 N N . ALA A 1 95 ? -2.591 -6.135 7.599 1.00 98.06 95 ALA A N 1
ATOM 759 C CA . ALA A 1 95 ? -2.938 -6.392 6.202 1.00 98.06 95 ALA A CA 1
ATOM 760 C C . ALA A 1 95 ? -1.989 -5.669 5.229 1.00 98.06 95 ALA A C 1
ATOM 762 O O . ALA A 1 95 ? -1.470 -6.288 4.296 1.00 98.06 95 ALA A O 1
ATOM 763 N N . ILE A 1 96 ? -1.678 -4.396 5.502 1.00 98.44 96 ILE A N 1
ATOM 764 C CA . ILE A 1 96 ? -0.693 -3.597 4.762 1.00 98.44 96 ILE A CA 1
ATOM 765 C C . ILE A 1 96 ? 0.664 -4.295 4.761 1.00 98.44 96 ILE A C 1
ATOM 767 O O . ILE A 1 96 ? 1.272 -4.446 3.705 1.00 98.44 96 ILE A O 1
ATOM 771 N N . ARG A 1 97 ? 1.144 -4.757 5.924 1.00 98.25 97 ARG A N 1
ATOM 772 C CA . ARG A 1 97 ? 2.446 -5.430 6.031 1.00 98.25 97 ARG A CA 1
ATOM 773 C C . ARG A 1 97 ? 2.530 -6.643 5.111 1.00 98.25 97 ARG A C 1
ATOM 775 O O . ARG A 1 97 ? 3.563 -6.829 4.467 1.00 98.25 97 ARG A O 1
ATOM 782 N N . LYS A 1 98 ? 1.474 -7.460 5.060 1.00 98.12 98 LYS A N 1
ATOM 783 C CA . LYS A 1 98 ? 1.421 -8.642 4.194 1.00 98.12 98 LYS A CA 1
ATOM 784 C C . LYS A 1 98 ? 1.587 -8.248 2.722 1.00 98.12 98 LYS A C 1
ATOM 786 O O . LYS A 1 98 ? 2.549 -8.679 2.094 1.00 98.12 98 LYS A O 1
ATOM 791 N N . LEU A 1 99 ? 0.710 -7.383 2.212 1.00 97.75 99 LEU A N 1
ATOM 792 C CA . LEU A 1 99 ? 0.718 -6.985 0.799 1.00 97.75 99 LEU A CA 1
ATOM 793 C C . LEU A 1 99 ? 1.981 -6.205 0.416 1.0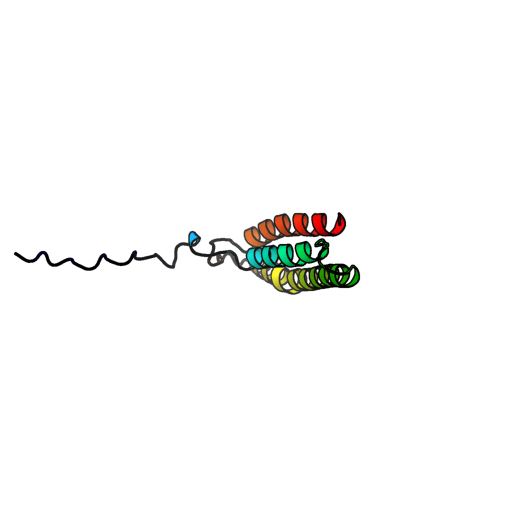0 97.75 99 LEU A C 1
ATOM 795 O O . LEU A 1 99 ? 2.580 -6.467 -0.623 1.00 97.75 99 LEU A O 1
ATOM 799 N N . ALA A 1 100 ? 2.433 -5.280 1.264 1.00 97.88 100 ALA A N 1
ATOM 800 C CA . ALA A 1 100 ? 3.627 -4.491 0.984 1.00 97.88 100 ALA A CA 1
ATOM 801 C C . ALA A 1 100 ? 4.893 -5.360 0.934 1.00 97.88 100 ALA A C 1
ATOM 803 O O . ALA A 1 100 ? 5.762 -5.116 0.103 1.00 97.88 100 ALA A O 1
ATOM 804 N N . THR A 1 101 ? 4.992 -6.402 1.770 1.00 97.69 101 THR A N 1
ATOM 805 C CA . THR A 1 101 ? 6.120 -7.348 1.710 1.00 97.69 101 THR A CA 1
ATOM 806 C C . THR A 1 101 ? 6.125 -8.117 0.388 1.00 97.69 101 THR A C 1
ATOM 808 O O . THR A 1 101 ? 7.185 -8.292 -0.207 1.00 97.69 101 THR A O 1
ATOM 811 N N . GLU A 1 102 ? 4.954 -8.548 -0.089 1.00 96.81 102 GLU A N 1
ATOM 812 C CA . GLU A 1 102 ? 4.819 -9.219 -1.388 1.00 96.81 102 GLU A CA 1
ATOM 813 C C . GLU A 1 102 ? 5.243 -8.292 -2.537 1.00 96.81 102 GLU A C 1
ATOM 815 O O . GLU A 1 102 ? 6.064 -8.688 -3.359 1.00 96.81 102 GLU A O 1
ATOM 820 N N . LEU A 1 103 ? 4.763 -7.043 -2.556 1.00 96.88 103 LEU A N 1
ATOM 821 C CA . LEU A 1 103 ? 5.112 -6.064 -3.593 1.00 96.88 103 LEU A CA 1
ATOM 822 C C . LEU A 1 103 ? 6.599 -5.711 -3.604 1.00 96.88 103 LEU A C 1
ATOM 824 O O . LEU A 1 103 ? 7.221 -5.695 -4.663 1.00 96.88 103 LEU A O 1
ATOM 828 N N . LEU A 1 104 ? 7.183 -5.452 -2.432 1.00 96.31 104 LEU A N 1
ATOM 829 C CA . LEU A 1 104 ? 8.609 -5.149 -2.322 1.00 96.31 104 LEU A CA 1
ATOM 830 C C . LEU A 1 104 ? 9.458 -6.344 -2.751 1.00 96.31 104 LEU A C 1
ATOM 832 O O . LEU A 1 104 ? 10.481 -6.157 -3.398 1.00 96.31 104 LEU A O 1
ATOM 836 N N . LYS A 1 105 ? 9.043 -7.573 -2.423 1.00 96.50 105 LYS A N 1
ATOM 837 C CA . LYS A 1 1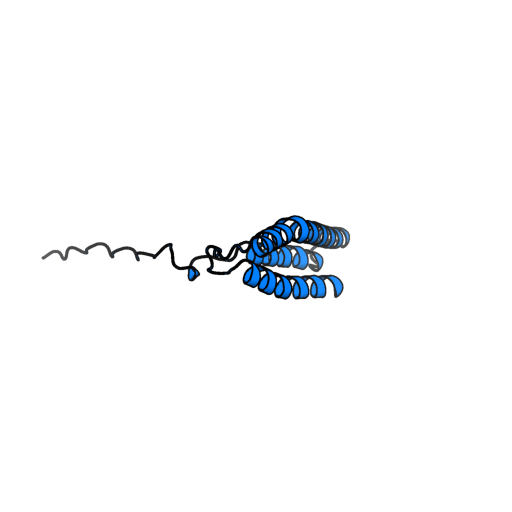05 ? 9.727 -8.773 -2.904 1.00 96.50 105 LYS A CA 1
ATOM 838 C C . LYS A 1 105 ? 9.680 -8.851 -4.430 1.00 96.50 105 LYS A C 1
ATOM 840 O O . LYS A 1 105 ? 10.734 -8.978 -5.040 1.00 96.50 105 LYS A O 1
ATOM 845 N N . SER A 1 106 ? 8.497 -8.707 -5.031 1.00 94.31 106 SER A N 1
ATOM 846 C CA . SER A 1 106 ? 8.352 -8.707 -6.489 1.00 94.31 106 SER A CA 1
ATOM 847 C C . SER A 1 106 ? 9.221 -7.640 -7.151 1.00 94.31 106 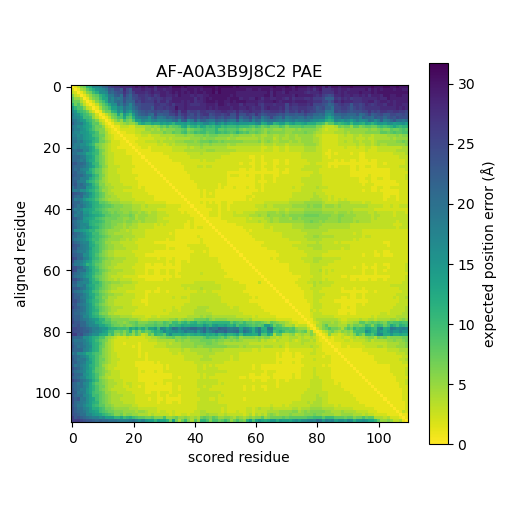SER A C 1
ATOM 849 O O . SER A 1 106 ? 9.888 -7.947 -8.125 1.00 94.31 106 SER A O 1
ATOM 851 N N . GLY A 1 107 ? 9.283 -6.426 -6.593 1.00 90.88 107 GLY A N 1
ATOM 852 C CA . GLY A 1 107 ? 10.106 -5.342 -7.137 1.00 90.88 107 GLY A CA 1
ATOM 853 C C . GLY A 1 107 ? 11.618 -5.585 -7.066 1.00 90.88 107 GLY A C 1
ATOM 854 O O . GLY A 1 107 ? 12.347 -5.076 -7.911 1.00 90.88 107 GLY A O 1
ATOM 855 N N . HIS A 1 108 ? 12.098 -6.368 -6.096 1.00 91.31 108 HIS A N 1
ATOM 856 C CA . HIS A 1 108 ? 13.512 -6.755 -6.008 1.00 91.31 108 HIS A CA 1
ATOM 857 C C . HIS A 1 108 ? 13.888 -7.920 -6.934 1.00 91.31 108 HIS A C 1
ATOM 859 O O . HIS A 1 108 ? 15.073 -8.124 -7.188 1.00 91.31 108 HIS A O 1
ATOM 865 N N . GLU A 1 109 ? 12.910 -8.708 -7.385 1.00 88.94 109 GLU A N 1
ATOM 866 C CA . GLU A 1 109 ? 13.113 -9.891 -8.234 1.00 88.94 109 GLU A CA 1
ATOM 867 C C . GLU A 1 109 ? 13.037 -9.575 -9.742 1.00 88.94 109 GLU A C 1
ATOM 869 O O . GLU A 1 109 ? 13.138 -10.498 -10.553 1.00 88.94 109 GLU A O 1
ATOM 874 N N . LEU A 1 110 ? 12.859 -8.297 -10.110 1.00 80.25 110 LEU A N 1
ATOM 875 C CA . LEU A 1 110 ? 12.751 -7.821 -11.497 1.00 80.25 110 LEU A CA 1
ATOM 876 C C . LEU A 1 110 ? 14.075 -7.801 -12.268 1.00 80.25 110 LEU A C 1
ATOM 878 O O . LEU A 1 110 ? 15.128 -7.493 -11.664 1.00 80.25 110 LEU A O 1
#

Mean predicted aligned error: 6.46 Å

Nearest PDB structures (foldseek):
  7y83-assembly1_D  TM=4.536E-01  e=2.473E+00  Candidatus Scalindua brodae
  4oyd-assembly2_D  TM=3.915E-01  e=2.473E+00  synthetic construct
  8ro1-assembly1_D  TM=3.949E-01  e=5.894E+00  Caenorhabditis elegans

Sequence (110 aa):
MVETIMPESKPTFDLQDPKLYLNRELGLLEFQRRVLDESVDLRWPLLERVKFLSIFGSNMDEFFMVRVGGLKMQIAEGVVDFSPDGLTPAEQVAAIRKLATELLKSGHEL